Protein AF-C5T5A0-F1 (afdb_monomer)

Secondary structure (DSSP, 8-state):
-------PPP----PPPPPPP-TTHHHH-HH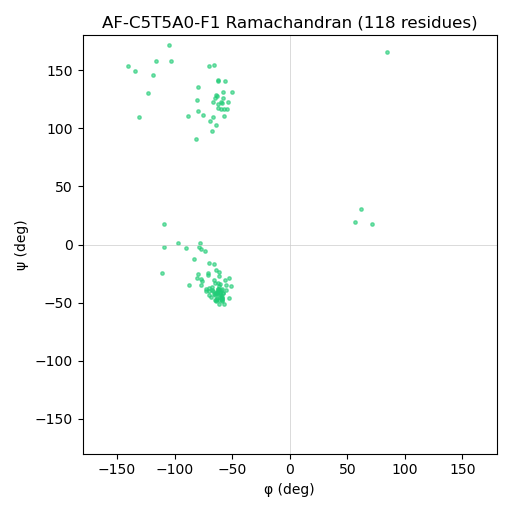HHHHHHHHHHHHHHHHHHHH-TTS-HHHHHHHHTT-S-HHHHHHHHHS-TT---HHHHHHHTT--HHHHHHHHHHHHHTTS--------

Foldseek 3Di:
DDDPDDDDDDDDPPDPPDPDPPCCCVVVVPVNVVVVVLVVVQLVVLVCQLPDPPAPPVRVVCSVVCVDDSLLVLLVVQADPVGDDLCNSCVSSVHDSVVSVVSVVVCVVRVNDDDDPDPD

Mean predicted aligned error: 11.78 Å

InterPro domains:
  IPR000835 MarR-type HTH domain [PF12802] (68-119)
  IPR036388 Winged helix-like DNA-binding domain superfamily [G3DSA:1.10.10.10] (22-120)
  IPR036390 Winged helix DNA-binding domain superfamily [SSF46785] (58-119)

Nearest PDB structures (foldseek):
  4rgx-assembly1_B-2  TM=5.290E-01  e=3.292E-01  Acinetobacter baylyi ADP1
  5duk-assembly1_B  TM=7.295E-01  e=7.131E+00  Thermoplasmatales archaeon SCGC AB-539-N05
  7qh5-assembly2_B  TM=4.538E-01  e=5.098E+00  Streptomyces tsukubensis NRRL18488
  2qlz-assembly2_C  TM=3.987E-01  e=7.541E+00  unclassified
  2qlz-assembly1_A  TM=3.585E-01  e=8.919E+00  unclassified

Solvent-accessible surface area (backbone atoms only — not comparable to full-atom values): 7547 Å² total; per-residue (Å²): 142,82,85,83,82,80,79,76,81,82,82,74,82,78,73,81,78,76,74,80,76,79,65,62,59,72,68,68,30,64,71,54,47,52,54,51,51,50,55,53,50,44,54,49,52,42,56,49,47,39,68,38,85,87,44,58,68,68,54,18,53,33,31,72,65,62,70,54,45,63,72,64,58,49,49,72,76,50,53,49,93,90,57,64,58,64,62,60,36,10,58,71,63,75,43,54,53,66,61,39,50,56,49,52,51,53,35,37,76,68,68,76,44,88,86,76,82,74,94,119

Radius of gyration: 29.71 Å; Cα contacts (8 Å, |Δi|>4): 67; chains: 1; bounding box: 68×23×106 Å

Sequence (120 aa):
MADSASIAPLNTPSVPAIPAVDDRWRQTHLGRLMGSALRRFDARVLQLMARNVEVPLALSNLAARDQVTAAHVHITRHLALEGDRLTDLAQRAGMTKQAMAALVQQCAAWGLVTREPDPR

pLDDT: mean 80.47, std 12.46, range [42.19, 95.56]

Organism: NCBI:txid573060

Structure (mmCIF, N/CA/C/O backbone):
data_AF-C5T5A0-F1
#
_entry.id   AF-C5T5A0-F1
#
loop_
_atom_site.group_PDB
_atom_site.id
_atom_site.type_symbol
_atom_site.label_atom_id
_atom_site.label_alt_id
_atom_site.label_comp_id
_atom_site.label_asym_id
_atom_site.label_entity_id
_atom_site.label_seq_id
_atom_site.pdbx_PDB_ins_code
_atom_site.Cartn_x
_atom_site.Cartn_y
_atom_site.Cartn_z
_atom_site.occupancy
_atom_site.B_iso_or_equiv
_atom_site.auth_seq_id
_atom_site.auth_comp_id
_atom_site.auth_asym_id
_atom_site.auth_atom_id
_atom_site.pdbx_PDB_model_num
ATOM 1 N N . MET A 1 1 ? 47.666 11.110 -82.231 1.00 42.69 1 MET A N 1
ATOM 2 C CA . MET A 1 1 ? 48.201 10.625 -80.942 1.00 42.69 1 MET A CA 1
ATOM 3 C C . MET A 1 1 ? 47.652 11.518 -79.842 1.00 42.69 1 MET A C 1
ATOM 5 O O . MET A 1 1 ? 48.220 12.565 -79.583 1.00 42.69 1 MET A O 1
ATOM 9 N N . ALA A 1 2 ? 46.505 11.156 -79.275 1.00 42.19 2 ALA A N 1
ATOM 10 C CA . ALA A 1 2 ? 45.995 11.732 -78.037 1.00 42.19 2 ALA A CA 1
ATOM 11 C C . ALA A 1 2 ? 45.611 10.531 -77.171 1.00 42.19 2 ALA A C 1
ATOM 13 O O . ALA A 1 2 ? 44.742 9.750 -77.552 1.00 42.19 2 ALA A O 1
ATOM 14 N N . ASP A 1 3 ? 46.389 10.320 -76.117 1.00 44.19 3 ASP A N 1
ATOM 15 C CA . ASP A 1 3 ? 46.346 9.152 -75.246 1.00 44.19 3 ASP A CA 1
ATOM 16 C C . ASP A 1 3 ? 45.189 9.313 -74.248 1.00 44.19 3 ASP A C 1
ATOM 18 O O . ASP A 1 3 ? 45.159 10.258 -73.457 1.00 44.19 3 ASP A O 1
ATOM 22 N N . SER A 1 4 ? 44.180 8.446 -74.343 1.00 46.66 4 SER A N 1
ATOM 23 C CA . SER A 1 4 ? 43.048 8.412 -73.416 1.00 46.66 4 SER A CA 1
ATOM 24 C C . SER A 1 4 ? 43.456 7.651 -72.156 1.00 46.66 4 SER A C 1
ATOM 26 O O . SER A 1 4 ? 43.292 6.436 -72.068 1.00 46.66 4 SER A O 1
ATOM 28 N N . ALA A 1 5 ? 43.973 8.370 -71.161 1.00 52.81 5 ALA A N 1
ATOM 29 C CA . ALA A 1 5 ? 44.231 7.810 -69.840 1.00 52.81 5 ALA A CA 1
ATOM 30 C C . ALA A 1 5 ? 42.902 7.504 -69.120 1.00 52.81 5 ALA A C 1
ATOM 32 O O . ALA A 1 5 ? 42.191 8.400 -68.665 1.00 52.81 5 ALA A O 1
ATOM 33 N N . SER A 1 6 ? 42.568 6.217 -69.033 1.00 55.41 6 SER A N 1
ATOM 34 C CA . SER A 1 6 ? 41.442 5.686 -68.262 1.00 55.41 6 SER A CA 1
ATOM 35 C C . SER A 1 6 ? 41.686 5.887 -66.762 1.00 55.41 6 SER A C 1
ATOM 37 O O . SER A 1 6 ? 42.546 5.234 -66.172 1.00 55.41 6 SER A O 1
ATOM 39 N N . ILE A 1 7 ? 40.929 6.788 -66.132 1.00 61.00 7 ILE A N 1
ATOM 40 C CA . ILE A 1 7 ? 40.982 7.038 -64.686 1.00 61.00 7 ILE A CA 1
ATOM 41 C C . ILE A 1 7 ? 40.260 5.888 -63.971 1.00 61.00 7 ILE A C 1
ATOM 43 O O . ILE A 1 7 ? 39.045 5.734 -64.090 1.00 61.00 7 ILE A O 1
ATOM 47 N N . ALA A 1 8 ? 41.013 5.064 -63.241 1.00 60.28 8 ALA A N 1
ATOM 48 C CA . ALA A 1 8 ? 40.455 4.034 -62.369 1.00 60.28 8 ALA A CA 1
ATOM 49 C C . ALA A 1 8 ? 39.599 4.673 -61.254 1.00 60.28 8 ALA A C 1
ATOM 51 O O . ALA A 1 8 ? 39.979 5.725 -60.728 1.00 60.28 8 ALA A O 1
ATOM 52 N N . PRO A 1 9 ? 38.459 4.072 -60.865 1.00 59.00 9 PRO A N 1
ATOM 53 C CA . PRO A 1 9 ? 37.619 4.631 -59.816 1.00 59.00 9 PRO A CA 1
ATOM 54 C C . PRO A 1 9 ? 38.370 4.634 -58.479 1.00 59.00 9 PRO A C 1
ATOM 56 O O . PRO A 1 9 ? 38.923 3.619 -58.054 1.00 59.00 9 PRO A O 1
ATOM 59 N N . LEU A 1 10 ? 38.387 5.797 -57.824 1.00 59.09 10 LEU A N 1
ATOM 60 C CA . LEU A 1 10 ? 38.925 5.978 -56.479 1.00 59.09 10 LEU A CA 1
ATO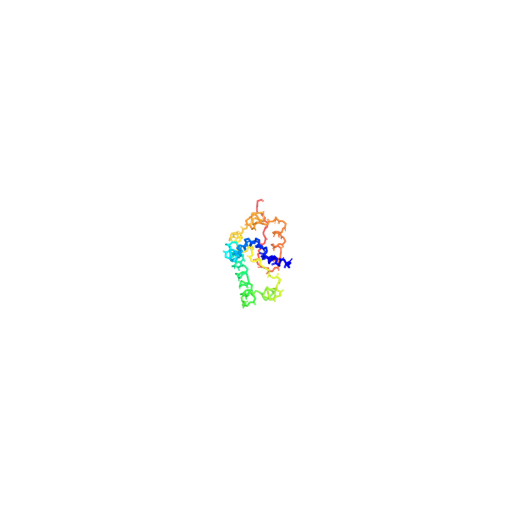M 61 C C . LEU A 1 10 ? 38.201 5.023 -55.522 1.00 59.09 10 LEU A C 1
ATOM 63 O O . LEU A 1 10 ? 36.990 5.124 -55.331 1.00 59.09 10 LEU A O 1
ATOM 67 N N . ASN A 1 11 ? 38.953 4.094 -54.936 1.00 65.00 11 ASN A N 1
ATOM 68 C CA . ASN A 1 11 ? 38.467 3.170 -53.923 1.00 65.00 11 ASN A CA 1
ATOM 69 C C . ASN A 1 11 ? 38.047 3.975 -52.683 1.00 65.00 11 ASN A C 1
ATOM 71 O O . ASN A 1 11 ? 38.894 4.462 -51.933 1.00 65.00 11 ASN A O 1
ATOM 75 N N . THR A 1 12 ? 36.744 4.168 -52.490 1.00 64.06 12 THR A N 1
ATOM 76 C CA . THR A 1 12 ? 36.194 4.802 -51.292 1.00 64.06 12 THR A CA 1
ATOM 77 C C . THR A 1 12 ? 36.527 3.923 -50.085 1.00 64.06 12 THR A C 1
ATOM 79 O O . THR A 1 12 ? 36.229 2.728 -50.120 1.00 64.06 12 THR A O 1
ATOM 82 N N . PRO A 1 13 ? 37.131 4.453 -49.005 1.00 61.34 13 PRO A N 1
ATOM 83 C CA . PRO A 1 13 ? 37.362 3.648 -47.816 1.00 61.34 13 PRO A CA 1
ATOM 84 C C . PRO A 1 13 ? 36.007 3.207 -47.251 1.00 61.34 13 PRO A C 1
ATOM 86 O O . PRO A 1 13 ? 35.185 4.043 -46.873 1.00 61.34 13 PRO A O 1
ATOM 89 N N . SER A 1 14 ? 35.758 1.893 -47.215 1.00 68.44 14 SER A N 1
ATOM 90 C CA . SER A 1 14 ? 34.614 1.324 -46.502 1.00 68.44 14 SER A CA 1
ATOM 91 C C . SER A 1 14 ? 34.691 1.752 -45.041 1.00 68.44 14 SER A C 1
ATOM 93 O O . SER A 1 14 ? 35.567 1.312 -44.297 1.00 68.44 14 SER A O 1
ATOM 95 N N . VAL A 1 15 ? 33.767 2.620 -44.632 1.00 69.12 15 VAL A N 1
ATOM 96 C CA . VAL A 1 15 ? 33.533 2.926 -43.220 1.00 69.12 15 VAL A CA 1
ATOM 97 C C . VAL A 1 15 ? 33.187 1.602 -42.530 1.00 69.12 15 VAL A C 1
ATOM 99 O O . VAL A 1 15 ? 32.293 0.902 -43.017 1.00 69.12 15 VAL A O 1
ATOM 102 N N . PRO A 1 16 ? 33.875 1.210 -41.442 1.00 66.44 16 PRO A N 1
ATOM 103 C CA . PRO A 1 16 ? 33.514 -0.003 -40.727 1.00 66.44 16 PRO A CA 1
ATOM 104 C C . PRO A 1 16 ? 32.069 0.135 -40.243 1.00 66.44 16 PRO A C 1
ATOM 106 O O . PRO A 1 16 ? 31.723 1.096 -39.554 1.00 66.44 16 PRO A O 1
ATOM 109 N N . ALA A 1 17 ? 31.212 -0.808 -40.639 1.00 68.69 17 ALA A N 1
ATOM 110 C CA . ALA A 1 17 ? 29.841 -0.864 -40.163 1.00 68.69 17 ALA A CA 1
ATOM 111 C C . ALA A 1 17 ? 29.868 -1.012 -38.636 1.00 68.69 17 ALA A C 1
ATOM 113 O O . ALA A 1 17 ? 30.389 -1.999 -38.114 1.00 68.69 17 ALA A O 1
ATOM 114 N N . ILE A 1 18 ? 29.339 -0.018 -37.919 1.00 69.50 18 ILE A N 1
ATOM 115 C CA . ILE A 1 18 ? 29.146 -0.113 -36.471 1.00 69.50 18 ILE A CA 1
ATOM 116 C C . ILE A 1 18 ? 28.224 -1.319 -36.244 1.00 69.50 18 ILE A C 1
ATOM 118 O O . ILE A 1 18 ? 27.129 -1.339 -36.817 1.00 69.50 18 ILE A O 1
ATOM 122 N N . PRO A 1 19 ? 28.636 -2.339 -35.469 1.00 70.38 19 PRO A N 1
ATOM 123 C CA . PRO A 1 19 ? 27.773 -3.479 -35.207 1.00 70.38 19 PRO A CA 1
ATOM 124 C C . PRO A 1 19 ? 26.486 -2.975 -34.555 1.00 70.38 19 PRO A C 1
ATOM 126 O O . PRO A 1 19 ? 26.534 -2.179 -33.614 1.00 70.38 19 PRO A O 1
ATOM 129 N N . ALA A 1 20 ? 25.336 -3.412 -35.073 1.00 71.69 20 ALA A N 1
ATOM 130 C CA . ALA A 1 20 ? 24.046 -3.094 -34.478 1.00 71.69 20 ALA A CA 1
ATOM 131 C C . ALA A 1 20 ? 24.077 -3.520 -33.004 1.00 71.69 20 ALA A C 1
ATOM 133 O O . ALA A 1 20 ? 24.281 -4.694 -32.693 1.00 71.69 20 ALA A O 1
ATOM 134 N N . VAL A 1 21 ? 23.948 -2.548 -32.101 1.00 74.25 21 VAL A N 1
ATOM 135 C CA . VAL A 1 21 ? 23.979 -2.792 -30.658 1.00 74.25 21 VAL A CA 1
ATOM 136 C C . VAL A 1 21 ? 22.795 -3.694 -30.311 1.00 74.25 21 VAL A C 1
ATOM 138 O O . VAL A 1 21 ? 21.647 -3.347 -30.584 1.00 74.25 21 VAL A O 1
ATOM 141 N N . ASP A 1 22 ? 23.064 -4.870 -29.742 1.00 76.69 22 ASP A N 1
ATOM 142 C CA . ASP A 1 22 ? 22.016 -5.799 -29.315 1.00 76.69 22 ASP A CA 1
ATOM 143 C C . ASP A 1 22 ? 21.246 -5.194 -28.134 1.00 76.69 22 ASP A C 1
ATOM 145 O O . ASP A 1 22 ? 21.687 -5.278 -26.997 1.00 76.69 22 ASP A O 1
ATOM 149 N N . ASP A 1 23 ? 20.092 -4.577 -28.384 1.00 80.94 23 ASP A N 1
ATOM 150 C CA . ASP A 1 23 ? 19.273 -3.925 -27.354 1.00 80.94 23 ASP A CA 1
ATOM 151 C C . ASP A 1 23 ? 18.443 -4.903 -26.496 1.00 80.94 23 ASP A C 1
ATOM 153 O O . ASP A 1 23 ? 17.704 -4.473 -25.600 1.00 80.94 23 ASP A O 1
ATOM 157 N N . ARG A 1 24 ? 18.539 -6.226 -26.712 1.00 82.12 24 ARG A N 1
ATOM 158 C CA . ARG A 1 24 ? 17.741 -7.215 -25.956 1.00 82.12 24 ARG A CA 1
ATOM 159 C C . ARG A 1 24 ? 18.033 -7.196 -24.457 1.00 82.12 24 ARG A C 1
ATOM 161 O O . ARG A 1 24 ? 17.121 -7.474 -23.676 1.00 82.12 24 ARG A O 1
ATOM 168 N N . TRP A 1 25 ? 19.235 -6.780 -24.040 1.00 79.94 25 TRP A N 1
ATOM 169 C CA . TRP A 1 25 ? 19.571 -6.591 -22.620 1.00 79.94 25 TRP A CA 1
ATOM 170 C C . TRP A 1 25 ? 18.612 -5.618 -21.924 1.00 79.94 25 TRP A C 1
ATOM 172 O O . TRP A 1 25 ? 18.306 -5.796 -20.749 1.00 79.94 25 TRP A O 1
ATOM 182 N N . ARG A 1 26 ? 18.059 -4.627 -22.643 1.00 77.50 26 ARG A N 1
ATOM 183 C CA . ARG A 1 26 ? 17.066 -3.689 -22.094 1.00 77.50 26 ARG A CA 1
ATOM 184 C C . ARG A 1 26 ? 15.765 -4.387 -21.722 1.00 77.50 26 ARG A C 1
ATOM 186 O O . ARG A 1 26 ? 15.067 -3.925 -20.824 1.00 77.50 26 ARG A O 1
ATOM 193 N N . GLN A 1 27 ? 15.413 -5.464 -22.424 1.00 81.19 27 GLN A N 1
ATOM 194 C CA . GLN A 1 27 ? 14.181 -6.223 -22.208 1.00 81.19 27 GLN A CA 1
ATOM 195 C C . GLN A 1 27 ? 14.358 -7.307 -21.140 1.00 81.19 27 GLN A C 1
ATOM 197 O O . GLN A 1 27 ? 13.435 -7.538 -20.360 1.00 81.19 27 GLN A O 1
ATOM 202 N N . THR A 1 28 ? 15.542 -7.919 -21.066 1.00 85.50 28 THR A N 1
ATOM 203 C CA . THR A 1 28 ? 15.888 -8.950 -20.072 1.00 85.50 28 THR A CA 1
ATOM 204 C C . THR A 1 28 ? 16.495 -8.387 -18.786 1.00 85.50 28 THR A C 1
ATOM 206 O O . THR A 1 28 ? 16.733 -9.139 -17.844 1.00 85.50 28 THR A O 1
ATOM 209 N N . HIS A 1 29 ? 16.711 -7.070 -18.708 1.00 88.56 29 HIS A N 1
ATOM 210 C CA . HIS A 1 29 ? 17.234 -6.402 -17.520 1.00 88.56 29 HIS A CA 1
ATOM 211 C C . HIS A 1 29 ? 16.405 -6.746 -16.274 1.00 88.56 29 HIS A C 1
ATOM 213 O O . HIS A 1 29 ? 15.201 -6.464 -16.222 1.00 88.56 29 HIS A O 1
ATOM 219 N N . LEU A 1 30 ? 17.056 -7.296 -15.242 1.00 90.50 30 LEU A N 1
ATOM 220 C CA . LEU A 1 30 ? 16.394 -7.814 -14.041 1.00 90.50 30 LEU A CA 1
ATOM 221 C C . LEU A 1 30 ? 15.452 -6.783 -13.404 1.00 90.50 30 LEU A C 1
ATOM 223 O O . LEU A 1 30 ? 14.292 -7.089 -13.143 1.00 90.50 30 LEU A O 1
ATOM 227 N N . GLY A 1 31 ? 15.896 -5.532 -13.253 1.00 90.56 31 GLY A N 1
ATOM 228 C CA . GLY A 1 31 ? 15.053 -4.467 -12.698 1.00 90.56 31 GLY A CA 1
ATOM 229 C C . GLY A 1 31 ? 13.790 -4.187 -13.527 1.00 90.56 31 GLY A C 1
ATOM 230 O O . GLY A 1 31 ? 12.728 -3.910 -12.971 1.00 90.56 31 GLY A O 1
ATOM 231 N N . ARG A 1 32 ? 13.854 -4.325 -14.862 1.00 89.56 32 ARG A N 1
ATOM 232 C CA . ARG A 1 32 ? 12.682 -4.153 -15.739 1.00 89.56 32 ARG A CA 1
ATOM 233 C C . ARG A 1 32 ? 11.716 -5.327 -15.596 1.00 89.56 32 ARG A C 1
ATOM 235 O O . ARG A 1 32 ? 10.500 -5.112 -15.582 1.00 89.56 32 ARG A O 1
ATOM 242 N N . LEU A 1 33 ? 12.245 -6.545 -15.485 1.00 93.06 33 LEU A N 1
ATOM 243 C CA . LEU A 1 33 ? 11.454 -7.752 -15.256 1.00 93.06 33 LEU A CA 1
ATOM 244 C C . LEU A 1 33 ? 10.752 -7.694 -13.896 1.00 93.06 33 LEU A C 1
ATOM 246 O O . LEU A 1 33 ? 9.536 -7.863 -13.850 1.00 93.06 33 LEU A O 1
ATOM 250 N N . MET A 1 34 ? 11.471 -7.342 -12.827 1.00 92.81 34 MET A N 1
ATOM 251 C CA . MET A 1 34 ? 10.906 -7.144 -11.487 1.00 92.81 34 MET A CA 1
ATOM 252 C C . MET A 1 34 ? 9.831 -6.054 -11.483 1.00 92.81 34 MET A C 1
ATOM 254 O O . MET A 1 34 ? 8.727 -6.287 -10.999 1.00 92.81 34 MET A O 1
ATOM 258 N N . GLY A 1 35 ? 10.095 -4.896 -12.097 1.00 89.88 35 GLY A N 1
ATOM 259 C CA . GLY A 1 35 ? 9.097 -3.830 -12.211 1.00 89.88 35 GLY A CA 1
ATOM 260 C C . GLY A 1 35 ? 7.853 -4.254 -13.003 1.00 89.88 35 GLY A C 1
ATOM 261 O O . GLY A 1 35 ? 6.737 -3.860 -12.674 1.00 89.88 35 GLY A O 1
ATOM 262 N N . SER A 1 36 ? 8.018 -5.088 -14.034 1.00 91.44 36 SER A N 1
ATOM 263 C CA . SER A 1 36 ? 6.891 -5.635 -14.804 1.00 91.44 36 SER A 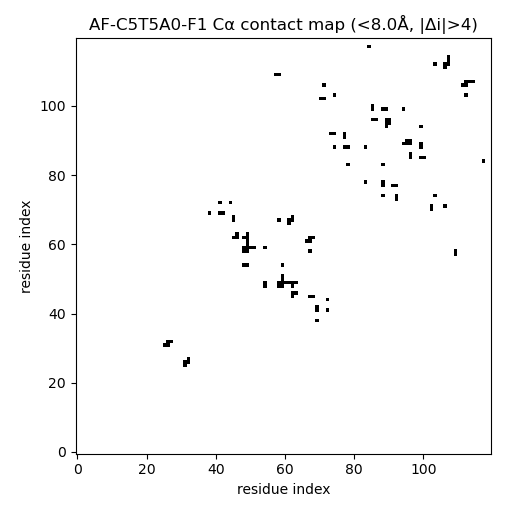CA 1
ATOM 264 C C . SER A 1 36 ? 6.111 -6.690 -14.021 1.00 91.44 36 SER A C 1
ATOM 266 O O . SER A 1 36 ? 4.886 -6.722 -14.111 1.00 91.44 36 SER A O 1
ATOM 268 N N . ALA A 1 37 ? 6.798 -7.532 -13.248 1.00 91.75 37 ALA A N 1
ATOM 269 C CA . ALA A 1 37 ? 6.174 -8.506 -12.362 1.00 91.75 37 ALA A CA 1
ATOM 270 C C . ALA A 1 37 ? 5.351 -7.809 -11.269 1.00 91.75 37 ALA A C 1
ATOM 272 O O . ALA A 1 37 ? 4.184 -8.147 -11.096 1.00 91.75 37 ALA A O 1
ATOM 273 N N . LEU A 1 38 ? 5.913 -6.780 -10.622 1.00 88.19 38 LEU A N 1
ATOM 274 C CA . LEU A 1 38 ? 5.222 -5.973 -9.613 1.00 88.19 38 LEU A CA 1
ATOM 275 C C . LEU A 1 38 ? 3.943 -5.336 -10.163 1.00 88.19 38 LEU A C 1
ATOM 277 O O . LEU A 1 38 ? 2.874 -5.560 -9.610 1.00 88.19 38 LEU A O 1
ATOM 281 N N . ARG A 1 39 ? 4.014 -4.650 -11.313 1.00 88.44 39 ARG A N 1
ATOM 282 C CA . ARG A 1 39 ? 2.819 -4.049 -11.934 1.00 88.44 39 ARG A CA 1
ATOM 283 C C . ARG A 1 39 ? 1.724 -5.073 -12.242 1.00 88.44 39 ARG A C 1
ATOM 285 O O . ARG A 1 39 ? 0.549 -4.786 -12.038 1.00 88.44 39 ARG A O 1
ATOM 292 N N . ARG A 1 40 ? 2.089 -6.257 -12.750 1.00 91.12 40 ARG A N 1
ATOM 293 C CA . ARG A 1 40 ? 1.114 -7.326 -13.037 1.00 91.12 40 ARG A CA 1
ATOM 294 C C . ARG A 1 40 ? 0.502 -7.897 -11.762 1.00 91.12 40 ARG A C 1
ATOM 296 O O . ARG A 1 40 ? -0.691 -8.187 -11.751 1.00 91.12 40 ARG A O 1
ATOM 303 N N . PHE A 1 41 ? 1.307 -8.057 -10.716 1.00 89.19 41 PHE A N 1
ATOM 304 C CA . PHE A 1 41 ? 0.833 -8.498 -9.412 1.00 89.19 41 PHE A CA 1
ATOM 305 C C . PHE A 1 41 ? -0.175 -7.501 -8.830 1.00 89.19 41 PHE A C 1
ATOM 307 O O . PHE A 1 41 ? -1.293 -7.901 -8.511 1.00 89.19 41 PHE A O 1
ATOM 314 N N . ASP A 1 42 ? 0.168 -6.211 -8.789 1.00 86.94 42 ASP A N 1
ATOM 315 C CA . ASP A 1 42 ? -0.713 -5.167 -8.253 1.00 86.94 42 ASP A CA 1
ATOM 316 C C . ASP A 1 42 ? -2.033 -5.107 -9.038 1.00 86.94 42 ASP A C 1
ATOM 318 O O . ASP A 1 42 ? -3.112 -5.107 -8.447 1.00 86.94 42 ASP A O 1
ATOM 322 N N . ALA A 1 43 ? -1.971 -5.169 -10.374 1.00 87.31 43 ALA A N 1
ATOM 323 C CA . ALA A 1 43 ? -3.163 -5.224 -11.221 1.00 87.31 43 ALA A CA 1
ATOM 324 C C . ALA A 1 43 ? -4.060 -6.434 -10.902 1.00 87.31 43 ALA A C 1
ATOM 326 O O . ALA A 1 43 ? -5.288 -6.322 -10.903 1.00 87.31 43 ALA A O 1
ATOM 327 N N . ARG A 1 44 ? -3.467 -7.595 -10.596 1.00 88.81 44 ARG A N 1
ATOM 328 C CA . ARG A 1 44 ? -4.226 -8.792 -10.218 1.00 88.81 44 ARG A CA 1
ATOM 329 C C . ARG A 1 44 ? -4.871 -8.649 -8.841 1.00 88.81 44 ARG A C 1
ATOM 331 O O . ARG A 1 44 ? -6.019 -9.062 -8.692 1.00 88.81 44 ARG A O 1
ATOM 338 N N . VAL A 1 45 ? -4.176 -8.063 -7.866 1.00 84.44 45 VAL A N 1
ATOM 339 C CA . VAL A 1 45 ? -4.744 -7.770 -6.539 1.00 84.44 45 VAL A CA 1
ATOM 340 C C . VAL A 1 45 ? -5.960 -6.858 -6.677 1.00 84.44 45 VAL A C 1
ATOM 342 O O . VAL A 1 45 ? -7.029 -7.200 -6.179 1.00 84.44 45 VAL A O 1
ATOM 345 N N . LEU A 1 46 ? -5.843 -5.765 -7.436 1.00 81.94 46 LEU A N 1
ATOM 346 C CA . LEU A 1 46 ? -6.952 -4.836 -7.672 1.00 81.94 46 LEU A CA 1
ATOM 347 C C . LEU A 1 46 ? -8.143 -5.515 -8.359 1.00 81.94 46 LEU A C 1
ATOM 349 O O . LEU A 1 46 ? -9.287 -5.339 -7.940 1.00 81.94 46 LEU A O 1
ATOM 353 N N . GLN A 1 47 ? -7.886 -6.358 -9.365 1.00 84.56 47 GLN A N 1
ATOM 354 C CA . GLN A 1 47 ? -8.938 -7.127 -10.033 1.00 84.56 47 GLN A CA 1
ATOM 355 C C . GLN A 1 47 ? -9.668 -8.077 -9.069 1.00 84.56 47 GLN A C 1
ATOM 357 O O . GLN A 1 47 ? -10.881 -8.255 -9.186 1.00 84.56 47 GLN A O 1
ATOM 362 N N . LEU A 1 48 ? -8.937 -8.712 -8.148 1.00 83.75 48 LEU A N 1
ATOM 363 C CA . LEU A 1 48 ? -9.515 -9.596 -7.138 1.00 83.75 48 LEU A CA 1
ATOM 364 C C . LEU A 1 48 ? -10.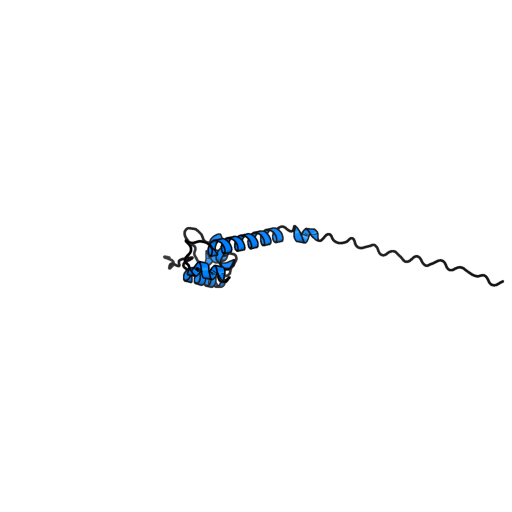324 -8.806 -6.105 1.00 83.75 48 LEU A C 1
ATOM 366 O O . LEU A 1 48 ? -11.444 -9.206 -5.803 1.00 83.75 48 LEU A O 1
ATOM 370 N N . MET A 1 49 ? -9.814 -7.665 -5.633 1.00 78.88 49 MET A N 1
ATOM 371 C CA . MET A 1 49 ? -10.533 -6.780 -4.710 1.00 78.88 49 MET A CA 1
ATOM 372 C C . MET A 1 49 ? -11.861 -6.297 -5.301 1.00 78.88 49 MET A C 1
ATOM 374 O O . MET A 1 49 ? -12.886 -6.384 -4.635 1.00 78.88 49 MET A O 1
ATOM 378 N N . ALA A 1 50 ? -11.872 -5.865 -6.566 1.00 79.75 50 ALA A N 1
ATOM 379 C CA . ALA A 1 50 ? -13.078 -5.364 -7.230 1.00 79.75 50 ALA A CA 1
ATOM 380 C C . ALA A 1 50 ? -14.185 -6.424 -7.406 1.00 79.75 50 ALA A C 1
ATOM 382 O O . ALA A 1 50 ? -15.346 -6.073 -7.604 1.00 79.75 50 ALA A O 1
ATOM 383 N N . ARG A 1 51 ? -13.837 -7.717 -7.381 1.00 79.44 51 ARG A N 1
ATOM 384 C CA . ARG A 1 51 ? -14.765 -8.838 -7.625 1.00 79.44 51 ARG A CA 1
ATOM 385 C C . ARG A 1 51 ? -15.091 -9.650 -6.375 1.00 79.44 51 ARG A C 1
ATOM 387 O O . ARG A 1 51 ? -15.858 -10.605 -6.472 1.00 79.44 51 ARG A O 1
ATOM 394 N N . ASN A 1 52 ? -14.494 -9.323 -5.234 1.00 72.50 52 ASN A N 1
ATOM 395 C CA . ASN A 1 52 ? -14.706 -10.074 -4.008 1.00 72.50 52 ASN A CA 1
ATOM 396 C C . ASN A 1 52 ? -16.027 -9.647 -3.345 1.00 72.50 52 ASN A C 1
ATOM 398 O O . ASN A 1 52 ? -16.233 -8.470 -3.060 1.00 72.50 52 ASN A O 1
ATOM 402 N N . VAL A 1 53 ? -16.909 -10.619 -3.105 1.00 66.94 53 VAL A N 1
ATOM 403 C CA . VAL A 1 53 ? -18.225 -10.427 -2.470 1.00 66.94 53 VAL A CA 1
ATOM 404 C C . VAL A 1 53 ? -18.089 -10.093 -0.980 1.00 66.94 53 VAL A C 1
ATOM 406 O O . VAL A 1 53 ? -18.962 -9.442 -0.417 1.00 66.94 53 VAL A O 1
ATOM 409 N N . GLU A 1 54 ? -16.984 -10.495 -0.350 1.00 71.62 54 GLU A N 1
ATOM 410 C CA . GLU A 1 54 ? -16.695 -10.227 1.064 1.00 71.62 54 GLU A CA 1
ATOM 411 C C . GLU A 1 54 ? -16.077 -8.839 1.296 1.00 71.62 54 GLU A C 1
ATOM 413 O O . GLU A 1 54 ? -15.995 -8.373 2.431 1.00 71.62 54 GLU A O 1
ATOM 418 N N . VAL A 1 55 ? -15.640 -8.156 0.232 1.00 69.62 55 VAL A N 1
ATOM 419 C CA . VAL A 1 55 ? -15.104 -6.794 0.330 1.00 69.62 55 VAL A CA 1
ATOM 420 C C . VAL A 1 55 ? -16.270 -5.804 0.422 1.00 69.62 55 VAL A C 1
ATOM 422 O O . VAL A 1 55 ? -17.220 -5.916 -0.359 1.00 69.62 55 VAL A O 1
ATOM 425 N N . PRO A 1 56 ? -16.220 -4.804 1.329 1.00 75.31 56 PRO A N 1
ATOM 426 C CA . PRO A 1 56 ? -17.260 -3.786 1.412 1.00 75.31 56 PRO A CA 1
ATOM 427 C C . PRO A 1 56 ? -17.551 -3.168 0.039 1.00 75.31 56 PRO A C 1
ATOM 429 O O . PRO A 1 56 ? -16.629 -2.734 -0.651 1.00 75.31 56 PRO A O 1
ATOM 432 N N . LEU A 1 57 ? -18.831 -3.069 -0.344 1.00 74.12 57 LEU A N 1
ATOM 433 C CA . LEU A 1 57 ? -19.260 -2.580 -1.666 1.00 74.12 57 LEU A CA 1
ATOM 434 C C . LEU A 1 57 ? -18.616 -1.236 -2.050 1.00 74.12 57 LEU A C 1
ATOM 436 O O . LEU A 1 57 ? -18.285 -1.010 -3.214 1.00 74.12 57 LEU A O 1
ATOM 440 N N . ALA A 1 58 ? -18.412 -0.352 -1.069 1.00 74.00 58 ALA A N 1
ATOM 441 C CA . ALA A 1 58 ? -17.712 0.912 -1.265 1.00 74.00 58 ALA A CA 1
ATOM 442 C C . ALA A 1 58 ? -16.283 0.697 -1.790 1.00 74.00 58 ALA A C 1
ATOM 444 O O . ALA A 1 58 ? -15.903 1.302 -2.786 1.00 74.00 58 ALA A O 1
ATOM 445 N N . LEU A 1 59 ? -15.520 -0.213 -1.185 1.00 74.06 59 LEU A N 1
ATOM 446 C CA . LEU A 1 59 ? -14.152 -0.525 -1.583 1.00 74.06 59 LEU A CA 1
ATOM 447 C C . LEU A 1 59 ? -14.087 -1.257 -2.934 1.00 74.06 59 LEU A C 1
ATOM 449 O O . LEU A 1 59 ? -13.226 -0.930 -3.751 1.00 74.06 59 LEU A O 1
ATOM 453 N N . SER A 1 60 ? -15.034 -2.153 -3.230 1.00 72.44 60 SER A N 1
ATOM 454 C CA . SER A 1 60 ? -15.137 -2.775 -4.561 1.00 72.44 60 SER A CA 1
ATOM 455 C C . SER A 1 60 ? -15.423 -1.735 -5.653 1.00 72.44 60 SER A C 1
ATOM 457 O O . SER A 1 60 ? -14.804 -1.768 -6.716 1.00 72.44 60 SER A O 1
ATOM 459 N N . ASN A 1 61 ? -16.287 -0.751 -5.373 1.00 75.38 61 ASN A N 1
ATOM 460 C CA . ASN A 1 61 ? -16.559 0.368 -6.280 1.00 75.38 61 ASN A CA 1
ATOM 461 C C . ASN A 1 61 ? -15.353 1.305 -6.452 1.00 75.38 61 ASN A C 1
ATOM 463 O O . ASN A 1 61 ? -15.127 1.803 -7.554 1.00 75.38 61 ASN A O 1
ATOM 467 N N . LEU A 1 62 ? -14.571 1.545 -5.395 1.00 79.19 62 LEU A N 1
ATOM 468 C CA . LEU A 1 62 ? -13.332 2.327 -5.467 1.00 79.19 62 LEU A CA 1
ATOM 469 C C . LEU A 1 62 ? -12.276 1.622 -6.325 1.00 79.19 62 LEU A C 1
ATOM 471 O O . LEU A 1 62 ? -11.644 2.262 -7.163 1.00 79.19 62 LEU A O 1
ATOM 475 N N . ALA A 1 63 ? -12.122 0.306 -6.162 1.00 75.50 63 ALA A N 1
ATOM 476 C CA . ALA A 1 63 ? -11.216 -0.500 -6.975 1.00 75.50 63 ALA A CA 1
ATOM 477 C C . ALA A 1 63 ? -11.654 -0.538 -8.448 1.00 75.50 63 ALA A C 1
ATOM 479 O O . ALA A 1 63 ? -10.827 -0.367 -9.337 1.00 75.50 63 ALA A O 1
ATOM 480 N N . ALA A 1 64 ? -12.956 -0.678 -8.722 1.00 72.88 64 ALA A N 1
ATOM 481 C CA . ALA A 1 64 ? -13.500 -0.647 -10.083 1.00 72.88 64 ALA A CA 1
ATOM 482 C C . ALA A 1 64 ? -13.360 0.722 -10.783 1.00 72.88 64 ALA A C 1
ATOM 484 O O . ALA A 1 64 ? -13.513 0.800 -12.000 1.00 72.88 64 ALA A O 1
ATOM 485 N N . ARG A 1 65 ? -13.096 1.796 -10.026 1.00 76.56 65 ARG A N 1
ATOM 486 C CA . ARG A 1 65 ? -12.907 3.175 -10.513 1.00 76.56 65 ARG A CA 1
ATOM 487 C C . ARG A 1 65 ? -11.454 3.658 -10.409 1.00 76.56 65 ARG A C 1
ATOM 489 O O . ARG A 1 65 ? -11.231 4.866 -10.407 1.00 76.56 65 ARG A O 1
ATOM 496 N N . ASP A 1 66 ? -10.495 2.743 -10.255 1.00 68.94 66 ASP A N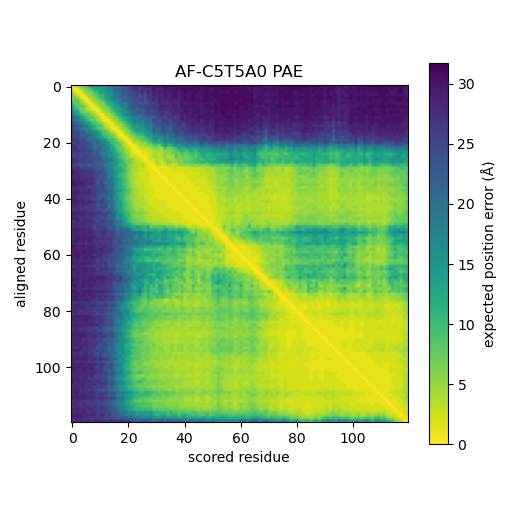 1
ATOM 497 C CA . ASP A 1 66 ? -9.057 3.030 -10.119 1.00 68.94 66 ASP A CA 1
ATOM 498 C C . ASP A 1 66 ? -8.686 3.971 -8.950 1.00 68.94 66 ASP A C 1
ATOM 500 O O . ASP A 1 66 ? -7.600 4.552 -8.923 1.00 68.94 66 ASP A O 1
ATOM 504 N N . GLN A 1 67 ? -9.561 4.123 -7.948 1.00 73.00 67 GLN A N 1
ATOM 505 C CA . GLN A 1 67 ? -9.269 4.929 -6.754 1.00 73.00 67 GLN A CA 1
ATOM 506 C C . GLN A 1 67 ? -8.393 4.161 -5.757 1.00 73.00 67 GLN A C 1
ATOM 508 O O . GLN A 1 67 ? -7.613 4.766 -5.024 1.00 73.00 67 GLN A O 1
ATOM 513 N N . VAL A 1 68 ? -8.450 2.825 -5.787 1.00 71.44 68 VAL A N 1
ATOM 514 C CA . VAL A 1 68 ? -7.463 1.959 -5.132 1.00 71.44 68 VAL A CA 1
ATOM 515 C C . VAL A 1 68 ? -6.326 1.703 -6.118 1.00 71.44 68 VAL A C 1
ATOM 517 O O . VAL A 1 68 ? -6.4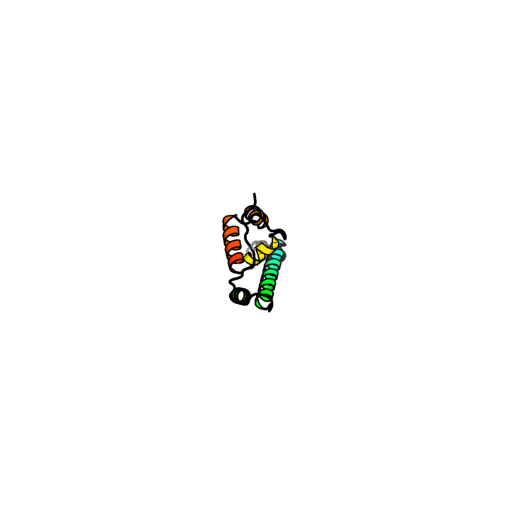91 1.022 -7.124 1.00 71.44 68 VAL A O 1
ATOM 520 N N . THR A 1 69 ? -5.160 2.269 -5.834 1.00 71.38 69 THR A N 1
ATOM 521 C CA . THR A 1 69 ? -3.958 2.154 -6.678 1.00 71.38 69 THR A CA 1
ATOM 522 C C . THR A 1 69 ? -2.919 1.197 -6.089 1.00 71.38 69 THR A C 1
ATOM 524 O O . THR A 1 69 ? -3.010 0.797 -4.929 1.00 71.38 69 THR A O 1
ATOM 527 N N . ALA A 1 70 ? -1.864 0.888 -6.854 1.00 70.88 70 ALA A N 1
ATOM 528 C CA . ALA A 1 70 ? -0.712 0.110 -6.381 1.00 70.88 70 ALA A CA 1
ATOM 529 C C . ALA A 1 70 ? -0.084 0.669 -5.088 1.00 70.88 70 ALA A C 1
ATOM 531 O O . ALA A 1 70 ? 0.417 -0.093 -4.268 1.00 70.88 70 ALA A O 1
ATOM 532 N N . ALA A 1 71 ? -0.171 1.985 -4.854 1.00 67.44 71 ALA A N 1
ATOM 533 C CA . ALA A 1 71 ? 0.282 2.594 -3.604 1.00 67.44 71 ALA A CA 1
ATOM 534 C C . ALA A 1 71 ? -0.499 2.073 -2.383 1.00 67.44 71 ALA A C 1
ATOM 536 O O . ALA A 1 71 ? 0.079 1.903 -1.318 1.00 67.44 71 ALA A O 1
ATOM 537 N N . HIS A 1 72 ? -1.781 1.743 -2.536 1.00 73.12 72 HIS A N 1
ATOM 538 C CA . HIS A 1 72 ? -2.599 1.164 -1.468 1.00 73.12 72 HIS A CA 1
ATOM 539 C C . HIS A 1 72 ? -2.284 -0.313 -1.237 1.00 73.12 72 HIS A C 1
ATOM 541 O O . HIS A 1 72 ? -2.332 -0.768 -0.106 1.00 73.12 72 HIS A O 1
ATOM 547 N N . VAL A 1 73 ? -1.886 -1.056 -2.272 1.00 74.88 73 VAL A N 1
ATOM 548 C CA . VAL A 1 73 ? -1.356 -2.427 -2.121 1.00 74.88 73 VAL A CA 1
ATOM 549 C C . VAL A 1 73 ? 0.042 -2.408 -1.486 1.00 74.88 73 VAL A C 1
ATOM 551 O O . VAL A 1 73 ? 0.458 -3.344 -0.807 1.00 74.88 73 VAL A O 1
ATOM 554 N N . HIS A 1 74 ? 0.783 -1.314 -1.661 1.00 75.94 74 HIS A N 1
ATOM 555 C CA . HIS A 1 74 ? 2.122 -1.159 -1.106 1.00 75.94 74 HIS A CA 1
ATOM 556 C C . HIS A 1 74 ? 2.120 -1.200 0.428 1.00 75.94 74 HIS A C 1
ATOM 558 O O . HIS A 1 74 ? 2.998 -1.829 1.014 1.00 75.94 74 HIS A O 1
ATOM 564 N N . ILE A 1 75 ? 1.112 -0.609 1.086 1.00 82.00 75 ILE A N 1
ATOM 565 C CA . ILE A 1 75 ? 1.029 -0.614 2.553 1.00 82.00 75 ILE A CA 1
ATOM 566 C C . ILE A 1 75 ? 0.941 -2.039 3.112 1.00 82.00 75 ILE A C 1
ATOM 568 O O . ILE A 1 75 ? 1.650 -2.359 4.059 1.00 82.00 75 ILE A O 1
ATOM 572 N N . THR A 1 76 ? 0.169 -2.931 2.478 1.00 78.12 76 THR A N 1
ATOM 573 C CA . THR A 1 76 ? -0.046 -4.304 2.961 1.00 78.12 76 THR A CA 1
ATOM 574 C C . THR A 1 76 ? 1.202 -5.177 2.840 1.00 78.12 76 THR A C 1
ATOM 576 O O . THR A 1 76 ? 1.270 -6.232 3.455 1.00 78.12 76 THR A O 1
ATOM 579 N N . ARG A 1 77 ? 2.201 -4.761 2.048 1.00 84.44 77 ARG A N 1
ATOM 580 C CA . ARG A 1 77 ? 3.498 -5.450 1.957 1.00 84.44 77 ARG A CA 1
ATOM 581 C C . ARG A 1 77 ? 4.437 -5.104 3.113 1.00 84.44 77 ARG A C 1
ATOM 583 O O . ARG A 1 77 ? 5.317 -5.899 3.429 1.00 84.44 77 ARG A O 1
ATOM 590 N N . HIS A 1 78 ? 4.303 -3.910 3.679 1.00 90.25 78 HIS A N 1
ATOM 591 C CA . HIS A 1 78 ? 5.267 -3.369 4.641 1.00 90.25 78 HIS A CA 1
ATOM 592 C C . HIS A 1 78 ? 4.719 -3.266 6.062 1.00 90.25 78 HIS A C 1
ATOM 594 O O . HIS A 1 78 ? 5.516 -3.286 7.003 1.00 90.25 78 HIS A O 1
ATOM 600 N N . LEU A 1 79 ? 3.394 -3.174 6.197 1.00 90.62 79 LEU A N 1
ATOM 601 C CA . LEU A 1 79 ? 2.692 -3.142 7.471 1.00 90.62 79 LEU A CA 1
ATOM 602 C C . LEU A 1 79 ? 2.829 -4.485 8.194 1.00 90.62 79 LEU A C 1
ATOM 604 O O . LEU A 1 79 ? 2.461 -5.525 7.647 1.00 90.62 79 LEU A O 1
ATOM 608 N N . ALA A 1 80 ? 3.362 -4.452 9.414 1.00 90.00 80 ALA A N 1
ATOM 609 C CA . ALA A 1 80 ? 3.426 -5.618 10.289 1.00 90.00 80 ALA A CA 1
ATOM 610 C C . ALA A 1 80 ? 2.023 -6.075 10.724 1.00 90.00 80 ALA A C 1
ATOM 612 O O . ALA A 1 80 ? 1.088 -5.274 10.783 1.00 90.00 80 ALA A O 1
ATOM 613 N N . LEU A 1 81 ? 1.875 -7.361 11.055 1.00 89.00 81 LEU A N 1
ATOM 614 C CA . LEU A 1 81 ? 0.587 -7.928 11.476 1.00 89.00 81 LEU A CA 1
ATOM 615 C C . LEU A 1 81 ? 0.106 -7.328 12.804 1.00 89.00 81 LEU A C 1
ATOM 617 O O . LEU A 1 81 ? -1.090 -7.141 13.000 1.00 89.00 81 LEU A O 1
ATOM 621 N N . GLU A 1 82 ? 1.043 -6.995 13.689 1.00 90.12 82 GLU A N 1
ATOM 622 C CA . GLU A 1 82 ? 0.821 -6.297 14.955 1.00 90.12 82 GLU A CA 1
ATOM 623 C C . GLU A 1 82 ? 0.597 -4.780 14.799 1.00 90.12 82 GLU A C 1
ATOM 625 O O . GLU A 1 82 ? 0.310 -4.094 15.779 1.00 90.12 82 GLU A O 1
ATOM 630 N N . GLY A 1 83 ? 0.709 -4.254 13.577 1.00 92.00 83 GLY A N 1
ATOM 631 C CA . GLY A 1 83 ? 0.686 -2.825 13.291 1.00 92.00 83 GLY A CA 1
ATOM 632 C C . GLY A 1 83 ? 2.053 -2.158 13.450 1.00 92.00 83 GLY A C 1
ATOM 633 O O . GLY A 1 83 ? 2.987 -2.705 14.025 1.00 92.00 83 GLY A O 1
ATOM 634 N N . ASP A 1 84 ? 2.174 -0.941 12.918 1.00 94.12 84 ASP A N 1
ATOM 635 C CA . ASP A 1 84 ? 3.430 -0.194 12.897 1.00 94.12 84 ASP A CA 1
ATOM 636 C C . ASP A 1 84 ? 3.243 1.257 13.326 1.00 94.12 84 ASP A C 1
ATOM 638 O O . ASP A 1 84 ? 2.242 1.906 13.003 1.00 94.12 84 ASP A O 1
ATOM 642 N N . ARG A 1 85 ? 4.285 1.828 13.944 1.00 94.75 85 ARG A N 1
ATOM 643 C CA . ARG A 1 85 ? 4.412 3.285 14.011 1.00 94.75 85 ARG A CA 1
ATOM 644 C C . ARG A 1 85 ? 4.545 3.835 12.593 1.00 94.75 85 ARG A C 1
ATOM 646 O O . ARG A 1 85 ? 5.277 3.302 11.759 1.00 94.75 85 ARG A O 1
ATOM 653 N N . LEU A 1 86 ? 3.896 4.970 12.339 1.00 94.31 86 LEU A N 1
ATOM 654 C CA . LEU A 1 86 ? 3.852 5.591 11.011 1.00 94.31 86 LEU A CA 1
ATOM 655 C C . LEU A 1 86 ? 5.247 5.866 10.419 1.00 94.31 86 LEU A C 1
ATOM 657 O O . LEU A 1 86 ? 5.436 5.777 9.208 1.00 94.31 86 LEU A O 1
ATOM 661 N N . THR A 1 87 ? 6.218 6.220 11.263 1.00 94.69 87 THR A N 1
ATOM 662 C CA . THR A 1 87 ? 7.613 6.456 10.861 1.00 94.69 87 THR A CA 1
ATOM 663 C C . THR A 1 87 ? 8.284 5.192 10.345 1.00 94.69 87 THR A C 1
ATOM 665 O O . THR A 1 87 ? 8.942 5.228 9.308 1.00 94.69 87 THR A O 1
ATOM 668 N N . ASP A 1 88 ? 8.072 4.077 11.033 1.00 94.94 88 ASP A N 1
ATOM 669 C CA . ASP A 1 88 ? 8.762 2.816 10.772 1.00 94.94 88 ASP A CA 1
ATOM 670 C C . ASP A 1 88 ? 8.171 2.142 9.533 1.00 94.94 88 ASP A C 1
ATOM 672 O O . ASP A 1 88 ? 8.892 1.556 8.721 1.00 94.94 88 ASP A O 1
ATOM 676 N N . LEU A 1 89 ? 6.857 2.292 9.352 1.00 94.75 89 LEU A N 1
ATOM 677 C CA . LEU A 1 89 ? 6.155 1.901 8.137 1.00 94.75 89 LEU A CA 1
ATOM 678 C C . LEU A 1 89 ? 6.642 2.705 6.925 1.00 94.75 89 LEU A C 1
ATOM 680 O O . LEU A 1 89 ? 6.940 2.129 5.879 1.00 94.75 89 LEU A O 1
ATOM 684 N N . ALA A 1 90 ? 6.767 4.030 7.065 1.00 94.62 90 ALA A N 1
ATOM 685 C CA . ALA A 1 90 ? 7.267 4.897 6.000 1.00 94.62 90 ALA A CA 1
ATOM 686 C C . ALA A 1 90 ? 8.694 4.511 5.582 1.00 94.62 90 ALA A C 1
ATOM 688 O O . ALA A 1 90 ? 8.965 4.355 4.391 1.00 94.62 90 ALA A O 1
ATOM 689 N N . GLN A 1 91 ? 9.577 4.278 6.558 1.00 94.62 91 GLN A N 1
ATOM 690 C CA . GLN A 1 91 ? 10.952 3.852 6.309 1.00 94.62 91 GLN A CA 1
ATOM 691 C C . GLN A 1 91 ? 11.011 2.506 5.575 1.00 94.62 91 GLN A C 1
ATOM 693 O O . GLN A 1 91 ? 11.717 2.396 4.573 1.00 94.62 91 GLN A O 1
ATOM 698 N N . ARG A 1 92 ? 10.249 1.496 6.019 1.00 92.56 92 ARG A N 1
ATOM 699 C CA . ARG A 1 92 ? 10.196 0.180 5.353 1.00 92.56 92 ARG A CA 1
ATOM 700 C C . ARG A 1 92 ? 9.657 0.247 3.930 1.00 92.56 92 ARG A C 1
ATOM 702 O O . ARG A 1 92 ? 10.165 -0.457 3.063 1.00 92.56 92 ARG A O 1
ATOM 709 N N . ALA A 1 93 ? 8.656 1.089 3.696 1.00 91.12 93 ALA A N 1
ATOM 710 C CA . ALA A 1 93 ? 8.071 1.289 2.376 1.00 91.12 93 ALA A CA 1
ATOM 711 C C . ALA A 1 93 ? 8.917 2.200 1.464 1.00 91.12 93 ALA A C 1
ATOM 713 O O . ALA A 1 93 ? 8.524 2.455 0.328 1.00 91.12 93 ALA A O 1
ATOM 714 N N . GLY A 1 94 ? 10.047 2.741 1.941 1.00 91.94 94 GLY A N 1
ATOM 715 C CA . GLY A 1 94 ? 10.859 3.687 1.170 1.00 91.94 94 GLY A CA 1
ATOM 716 C C . GLY A 1 94 ? 10.113 4.982 0.823 1.00 91.94 94 GLY A C 1
ATOM 717 O O . GLY A 1 94 ? 10.358 5.577 -0.225 1.00 91.94 94 GLY A O 1
ATOM 718 N N . MET A 1 95 ? 9.178 5.409 1.677 1.00 92.81 95 MET A N 1
ATOM 719 C CA . MET A 1 95 ? 8.352 6.604 1.497 1.00 92.81 95 MET A CA 1
ATOM 720 C C . MET A 1 95 ? 8.639 7.640 2.585 1.00 92.81 95 MET A C 1
ATOM 722 O O . MET A 1 95 ? 9.090 7.326 3.684 1.00 92.81 95 MET A O 1
ATOM 726 N N . THR A 1 96 ? 8.328 8.907 2.309 1.00 95.44 96 THR A N 1
ATOM 727 C CA . THR A 1 96 ? 8.374 9.939 3.351 1.00 95.44 96 THR A CA 1
ATOM 728 C C . THR A 1 96 ? 7.244 9.732 4.361 1.00 95.44 96 THR A C 1
ATOM 730 O O . THR A 1 96 ? 6.168 9.230 4.022 1.00 95.44 96 THR A O 1
ATOM 733 N N . LYS A 1 97 ? 7.445 10.191 5.604 1.00 95.38 97 LYS A N 1
ATOM 734 C CA . LYS A 1 97 ? 6.408 10.143 6.649 1.00 95.38 97 LYS A CA 1
ATOM 735 C C . LYS A 1 97 ? 5.109 10.827 6.208 1.00 95.38 97 LYS A C 1
ATOM 737 O O . LYS A 1 97 ? 4.033 10.324 6.502 1.00 95.38 97 LYS A O 1
ATOM 742 N N . GLN A 1 98 ? 5.200 11.956 5.499 1.00 95.56 98 GLN A N 1
ATOM 743 C CA . GLN A 1 98 ? 4.032 12.706 5.019 1.00 95.56 98 GLN A CA 1
ATOM 744 C C . GLN A 1 98 ? 3.260 11.943 3.936 1.00 95.56 98 GLN A C 1
ATOM 746 O O . GLN A 1 98 ? 2.038 11.843 4.020 1.00 95.56 98 GLN A O 1
ATOM 751 N N . ALA A 1 99 ? 3.961 11.360 2.958 1.00 92.12 99 ALA A N 1
ATOM 752 C CA . ALA A 1 99 ? 3.325 10.550 1.922 1.00 92.12 99 ALA A CA 1
ATOM 753 C C . ALA A 1 99 ? 2.652 9.307 2.526 1.00 92.12 99 ALA A C 1
ATOM 755 O O . ALA A 1 99 ? 1.513 8.994 2.188 1.00 92.12 99 ALA A O 1
ATOM 756 N N . MET A 1 100 ? 3.321 8.649 3.480 1.00 94.06 100 MET A N 1
ATOM 757 C CA . MET A 1 100 ? 2.739 7.531 4.220 1.00 94.06 100 MET A CA 1
ATOM 758 C C . MET A 1 100 ? 1.516 7.964 5.0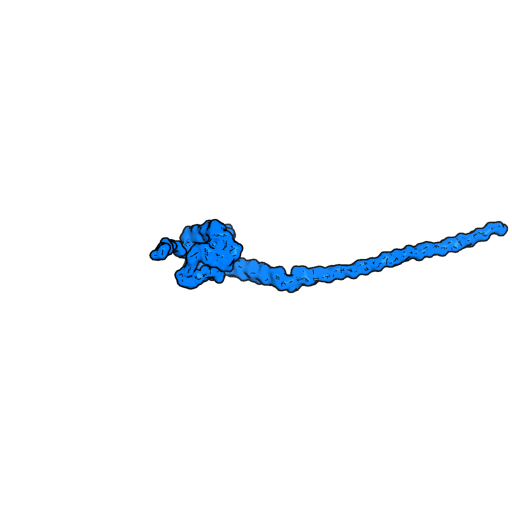43 1.00 94.06 100 MET A C 1
ATOM 760 O O . MET A 1 100 ? 0.509 7.266 5.048 1.00 94.06 100 MET A O 1
ATOM 764 N N . ALA A 1 101 ? 1.551 9.133 5.694 1.00 93.62 101 ALA A N 1
ATOM 765 C CA . ALA A 1 101 ? 0.411 9.660 6.449 1.00 93.62 101 ALA A CA 1
ATOM 766 C C . ALA A 1 101 ? -0.834 9.840 5.567 1.00 93.62 101 ALA A C 1
ATOM 768 O O . ALA A 1 101 ? -1.927 9.426 5.955 1.00 93.62 101 ALA A O 1
ATOM 769 N N . ALA A 1 102 ? -0.659 10.430 4.380 1.00 92.44 102 ALA A N 1
ATOM 770 C CA . ALA A 1 102 ? -1.740 10.631 3.419 1.00 92.44 102 ALA A CA 1
ATOM 771 C C . ALA A 1 102 ? -2.318 9.296 2.926 1.00 92.44 102 ALA A C 1
ATOM 773 O O . ALA A 1 102 ? -3.535 9.138 2.853 1.00 92.44 102 ALA A O 1
ATOM 774 N N . LEU A 1 103 ? -1.450 8.319 2.648 1.00 89.75 103 LEU A N 1
ATOM 775 C CA . LEU A 1 103 ? -1.859 6.980 2.230 1.00 89.75 103 LEU A CA 1
ATOM 776 C C . LEU A 1 103 ? -2.646 6.252 3.330 1.00 89.75 103 LEU A C 1
ATOM 778 O O . LEU A 1 103 ? -3.735 5.744 3.079 1.00 89.75 103 LEU A O 1
ATOM 782 N N . VAL A 1 104 ? -2.136 6.250 4.566 1.00 92.00 104 VAL A N 1
ATOM 783 C CA . VAL A 1 104 ? -2.813 5.640 5.722 1.00 92.00 104 VAL A CA 1
ATOM 784 C C . VAL A 1 104 ? -4.173 6.296 5.967 1.00 92.00 104 VAL A C 1
ATOM 786 O O . VAL A 1 104 ? -5.131 5.601 6.289 1.00 92.00 104 VAL A O 1
ATOM 789 N N . GLN A 1 105 ? -4.288 7.618 5.802 1.00 91.62 105 GLN A N 1
ATOM 790 C CA . GLN A 1 105 ? -5.564 8.322 5.945 1.00 91.62 105 GLN A CA 1
ATOM 791 C C . GLN A 1 105 ? -6.611 7.832 4.934 1.00 91.62 105 GLN A C 1
ATOM 793 O O . GLN A 1 105 ? -7.758 7.612 5.319 1.00 91.62 105 GLN A O 1
ATOM 798 N N . GLN A 1 106 ? -6.225 7.630 3.671 1.00 87.56 106 GLN A N 1
ATOM 799 C CA . GLN A 1 106 ? -7.117 7.086 2.640 1.00 87.56 106 GLN A CA 1
ATOM 800 C C . GLN A 1 106 ? -7.521 5.645 2.966 1.00 87.56 106 GLN A C 1
ATOM 802 O O . GLN A 1 106 ? -8.709 5.333 2.994 1.00 87.56 106 GLN A O 1
ATOM 807 N N . CYS A 1 107 ? -6.555 4.793 3.326 1.00 87.31 107 CYS A N 1
ATOM 808 C CA . CYS A 1 107 ? -6.832 3.418 3.740 1.00 87.31 107 CYS A CA 1
ATOM 809 C C . CYS A 1 107 ? -7.783 3.354 4.946 1.00 87.31 107 CYS A C 1
ATOM 811 O O . CYS A 1 107 ? -8.703 2.538 4.959 1.00 87.31 107 CYS A O 1
ATOM 813 N N . ALA A 1 108 ? -7.602 4.223 5.944 1.00 89.06 108 ALA A N 1
ATOM 814 C CA . ALA A 1 108 ? -8.463 4.270 7.122 1.00 89.06 108 ALA A CA 1
ATOM 815 C C . ALA A 1 108 ? -9.886 4.727 6.776 1.00 89.06 108 ALA A C 1
ATOM 817 O O . ALA A 1 108 ? -10.853 4.144 7.261 1.00 89.06 108 ALA A O 1
ATOM 818 N N . ALA A 1 109 ? -10.029 5.714 5.885 1.00 85.88 109 ALA A N 1
ATOM 819 C CA . ALA A 1 109 ? -11.333 6.165 5.398 1.00 85.88 109 ALA A CA 1
ATOM 820 C C . ALA A 1 109 ?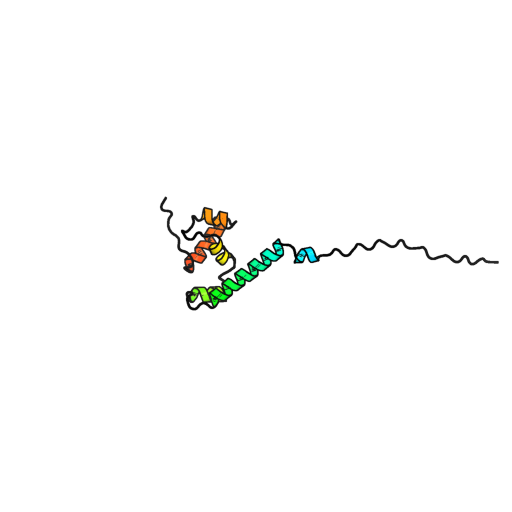 -12.114 5.060 4.661 1.00 85.88 109 ALA A C 1
ATOM 822 O O . ALA A 1 109 ? -13.341 5.112 4.602 1.00 85.88 109 ALA A O 1
ATOM 823 N N . TRP A 1 110 ? -11.421 4.056 4.118 1.00 81.88 110 TRP A N 1
ATOM 824 C CA . TRP A 1 110 ? -12.028 2.894 3.459 1.00 81.88 110 TRP A CA 1
ATOM 825 C C . TRP A 1 110 ? -12.148 1.660 4.360 1.00 81.88 110 TRP A C 1
ATOM 827 O O . TRP A 1 110 ? -12.602 0.616 3.897 1.00 81.88 110 TRP A O 1
ATOM 837 N N . GLY A 1 111 ? -11.734 1.760 5.627 1.00 81.88 111 GLY A N 1
ATOM 838 C CA . GLY A 1 111 ? -11.746 0.642 6.571 1.00 81.88 111 GLY A CA 1
ATOM 839 C C . GLY A 1 111 ? -10.692 -0.436 6.295 1.00 81.88 111 GLY A C 1
ATOM 840 O O . GLY A 1 111 ? -10.822 -1.544 6.800 1.00 81.88 111 GLY A O 1
ATOM 841 N N . LEU A 1 112 ? -9.656 -0.137 5.501 1.00 81.94 112 LEU A N 1
ATOM 842 C CA . LEU A 1 112 ? -8.557 -1.070 5.213 1.00 81.94 112 LEU A CA 1
ATOM 843 C C . LEU A 1 112 ? -7.554 -1.187 6.363 1.00 81.94 112 LEU A C 1
ATOM 845 O O . LEU A 1 112 ? -6.894 -2.211 6.506 1.00 81.94 112 LEU A O 1
ATOM 849 N N . VAL A 1 113 ? -7.399 -0.118 7.141 1.00 88.94 113 VAL A N 1
ATOM 850 C CA . VAL A 1 113 ? -6.502 -0.057 8.298 1.00 88.94 113 VAL A CA 1
ATOM 851 C C . VAL A 1 113 ? -7.181 0.716 9.417 1.00 88.94 113 VAL A C 1
ATOM 853 O O . VAL A 1 113 ? -7.995 1.607 9.164 1.00 88.94 113 VAL A O 1
ATOM 856 N N . THR A 1 114 ? -6.807 0.426 10.654 1.00 91.50 114 THR A N 1
ATOM 857 C CA . THR A 1 114 ? -7.155 1.248 11.811 1.00 91.50 114 THR A CA 1
ATOM 858 C C . THR A 1 114 ? -5.951 2.082 12.233 1.00 91.50 114 THR A C 1
ATOM 860 O O . THR A 1 114 ? -4.802 1.792 11.897 1.00 91.50 114 THR A O 1
ATOM 863 N N . ARG A 1 115 ? -6.220 3.181 12.936 1.00 93.06 115 ARG A N 1
ATOM 864 C CA . ARG A 1 115 ? -5.192 4.009 13.563 1.00 93.06 115 ARG A CA 1
ATOM 865 C C . ARG A 1 115 ? -5.495 4.097 15.040 1.00 93.06 115 ARG A C 1
ATOM 867 O O . ARG A 1 115 ? -6.601 4.479 15.409 1.00 93.06 115 ARG A O 1
ATOM 874 N N . GLU A 1 116 ? -4.484 3.842 15.846 1.00 92.69 116 GLU A N 1
ATOM 875 C CA . GLU A 1 116 ? -4.572 3.971 17.292 1.00 92.69 116 GLU A CA 1
ATOM 876 C C . GLU A 1 116 ? -3.560 5.015 17.770 1.00 92.69 116 GLU A C 1
ATOM 878 O O . GLU A 1 116 ? -2.501 5.180 17.147 1.00 92.69 116 GLU A O 1
ATOM 883 N N . PRO A 1 117 ? -3.884 5.784 18.825 1.00 88.94 117 PRO A N 1
ATOM 884 C CA . PRO A 1 117 ? -2.888 6.577 19.522 1.00 88.94 117 PRO A CA 1
ATOM 885 C C . PRO A 1 117 ? -1.766 5.668 20.009 1.00 88.94 117 PRO A C 1
ATOM 887 O O . PRO A 1 117 ? -2.008 4.559 20.481 1.00 88.94 117 PRO A O 1
ATOM 890 N N . ASP A 1 118 ? -0.539 6.154 19.909 1.00 85.06 118 ASP A N 1
ATOM 891 C CA . ASP A 1 118 ? 0.588 5.442 20.481 1.00 85.06 118 ASP A CA 1
ATOM 892 C C . ASP A 1 118 ? 0.442 5.410 22.012 1.00 85.06 118 ASP A C 1
ATOM 894 O O . ASP A 1 118 ? 0.263 6.474 22.609 1.00 85.06 118 ASP A O 1
ATOM 898 N N . PRO A 1 119 ? 0.481 4.236 22.665 1.00 80.00 119 PRO A N 1
ATOM 899 C CA . PRO A 1 119 ? 0.337 4.142 24.116 1.00 80.00 119 PRO A CA 1
ATOM 900 C C . PRO A 1 119 ? 1.573 4.629 24.888 1.00 80.00 119 PRO A C 1
ATOM 902 O O . PRO A 1 119 ? 1.540 4.647 26.119 1.00 80.00 119 PRO A O 1
ATOM 905 N N . ARG A 1 120 ? 2.668 4.963 24.193 1.00 72.25 120 ARG A N 1
ATOM 906 C CA . ARG A 1 120 ? 3.914 5.463 24.788 1.00 72.25 120 ARG A CA 1
ATOM 907 C C . ARG A 1 120 ? 4.081 6.962 24.60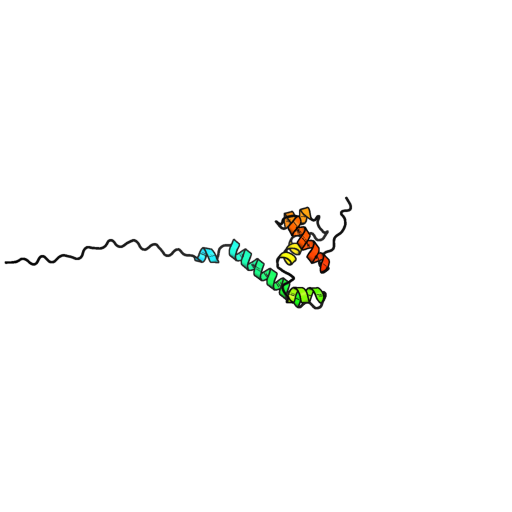5 1.00 72.25 120 ARG A C 1
ATOM 909 O O . ARG A 1 120 ? 3.858 7.438 23.469 1.00 72.25 120 ARG A O 1
#